Protein AF-A0A537Y214-F1 (afdb_monomer_lite)

Secondary structure (DSSP, 8-state):
---S-SS-SEE-S-TTSPPEETTEEE-SEE-SSS----HHHHHHHHH-GGGGGGB----SS--TTTT-S--B-TT--EE-TTT-PEEPHHHHHHHHHHHTT---EEESS---EEESSSEEE--GGGGGSPPPPPP---

Radius of gyration: 18.79 Å; chains: 1; bounding box: 51×35×53 Å

Sequence (138 aa):
VPAASLDYVLEIDDPDHVTVVRGFTRVRYAGTGFLMIRRHVLERMCAHPDYASLQFFREHSHDALAGSPNRFALFECMIDPKSGTYLSEDFAFCRRWTDIGGEIWADLESSLDHVGPSVFHGDVASQFAVAPAAADAA

pLDDT: mean 85.44, std 16.23, range [29.25, 98.38]

Foldseek 3Di:
DPPPQAAFAFAQPDLVDFDDDPQKTWTLFGDVPDDDDDPVLLVCLCPDPVQVVQFDQDDPDDDPRHRPRSGGLLQDWDQDPVPRDTGHSRNSNSNSSVVVVHIDMDGQPDWDWDDDPDIDTYHNVVVSDDDPDPDPPD

Structure (mmCIF, N/CA/C/O backbone):
data_AF-A0A537Y214-F1
#
_entry.id   AF-A0A537Y214-F1
#
loop_
_atom_site.group_PDB
_atom_site.id
_atom_site.type_symbol
_atom_site.label_atom_id
_atom_site.label_alt_id
_atom_site.label_comp_id
_atom_site.label_asym_id
_atom_site.label_entity_id
_atom_site.label_seq_id
_atom_site.pdbx_PDB_ins_code
_atom_site.Cartn_x
_atom_site.Cartn_y
_atom_site.Cartn_z
_atom_site.occupancy
_atom_site.B_iso_or_equiv
_atom_site.auth_seq_id
_atom_site.auth_comp_id
_atom_site.auth_asym_id
_atom_site.auth_atom_id
_atom_site.pdbx_PDB_model_num
ATOM 1 N N . VAL A 1 1 ? -5.260 18.820 24.621 1.00 34.72 1 VAL A N 1
ATOM 2 C CA . VAL A 1 1 ? -5.729 18.388 23.286 1.00 34.72 1 VAL A CA 1
ATOM 3 C C . VAL A 1 1 ? -5.489 16.895 23.237 1.00 34.72 1 VAL A C 1
ATOM 5 O O . VAL A 1 1 ? -4.350 16.527 23.512 1.00 34.72 1 VAL A O 1
ATOM 8 N N . PRO A 1 2 ? -6.507 16.043 23.046 1.00 29.25 2 PRO A N 1
ATOM 9 C CA . PRO A 1 2 ? -6.247 14.621 22.871 1.00 29.25 2 PRO A CA 1
ATOM 10 C C . PRO A 1 2 ? -5.321 14.501 21.662 1.00 29.25 2 PRO A C 1
ATOM 12 O O . PRO A 1 2 ? -5.598 15.093 20.618 1.00 29.25 2 PRO A O 1
ATOM 15 N N . ALA A 1 3 ? -4.162 13.874 21.839 1.00 31.38 3 ALA A N 1
ATOM 16 C CA . ALA A 1 3 ? -3.262 13.645 20.725 1.00 31.38 3 ALA A CA 1
ATOM 17 C C . ALA A 1 3 ? -4.006 12.763 19.716 1.00 31.38 3 ALA A C 1
ATOM 19 O O . ALA A 1 3 ? -4.554 11.731 20.097 1.00 31.38 3 ALA A O 1
ATOM 20 N N . ALA A 1 4 ? -4.034 13.174 18.449 1.00 39.19 4 ALA A N 1
ATOM 21 C CA . ALA A 1 4 ? -4.573 12.407 17.324 1.00 39.19 4 ALA A CA 1
ATOM 22 C C . ALA A 1 4 ? -3.707 11.164 17.004 1.00 39.19 4 ALA A C 1
ATOM 24 O O . ALA A 1 4 ? -3.434 10.866 15.850 1.00 39.19 4 ALA A O 1
ATOM 25 N N . SER A 1 5 ? -3.178 10.494 18.032 1.00 38.75 5 SER A N 1
ATOM 26 C CA . SER A 1 5 ? -2.103 9.504 17.949 1.00 38.75 5 SER A CA 1
ATOM 27 C C . SER A 1 5 ? -2.510 8.127 18.476 1.00 38.75 5 SER A C 1
ATOM 29 O O . SER A 1 5 ? -1.655 7.401 18.976 1.00 38.75 5 SER A O 1
ATOM 31 N N . LEU A 1 6 ? -3.797 7.781 18.425 1.00 51.09 6 LEU A N 1
ATOM 32 C CA . LEU A 1 6 ? -4.291 6.454 18.823 1.00 51.09 6 LEU A CA 1
ATOM 33 C C . LEU A 1 6 ? -5.137 5.769 17.743 1.00 51.09 6 LEU A C 1
ATOM 35 O O . LEU A 1 6 ? -5.509 4.611 17.915 1.00 51.09 6 LEU A O 1
ATOM 39 N N . ASP A 1 7 ? -5.382 6.436 16.616 1.00 61.69 7 ASP A N 1
ATOM 40 C CA . ASP A 1 7 ? -6.083 5.820 15.497 1.00 61.69 7 ASP A CA 1
ATOM 41 C C . ASP A 1 7 ? -5.060 5.074 14.640 1.00 61.69 7 ASP A C 1
ATOM 43 O O . ASP A 1 7 ? -4.104 5.660 14.120 1.00 61.69 7 ASP A O 1
ATOM 47 N N . TYR A 1 8 ? -5.234 3.760 14.505 1.00 70.06 8 TYR A N 1
ATOM 48 C CA . TYR A 1 8 ? -4.494 3.020 13.493 1.00 70.06 8 TYR A CA 1
ATOM 49 C C . TYR A 1 8 ? -4.894 3.576 12.134 1.00 70.06 8 TYR A C 1
ATOM 51 O O . TYR A 1 8 ? -6.064 3.843 11.873 1.00 70.06 8 TYR A O 1
ATOM 59 N N . VAL A 1 9 ? -3.915 3.715 11.246 1.00 84.25 9 VAL A N 1
ATOM 60 C CA . VAL A 1 9 ? -4.152 4.181 9.882 1.00 84.25 9 VAL A CA 1
ATOM 61 C C . VAL A 1 9 ? -4.836 3.054 9.107 1.00 84.25 9 VAL A C 1
ATOM 63 O O . VAL A 1 9 ? -4.176 2.245 8.462 1.00 84.25 9 VAL A O 1
ATOM 66 N N . LEU A 1 10 ? -6.156 2.959 9.223 1.00 87.12 10 LEU A N 1
ATOM 67 C CA . LEU A 1 10 ? -7.002 1.965 8.574 1.00 87.12 10 LEU A CA 1
ATOM 68 C C . LEU A 1 10 ? -8.221 2.668 7.983 1.00 87.12 10 LEU A C 1
ATOM 70 O O . LEU A 1 10 ? -8.771 3.586 8.584 1.00 87.12 10 LEU A O 1
ATOM 74 N N . GLU A 1 11 ? -8.671 2.211 6.822 1.00 88.75 11 GLU A N 1
ATOM 75 C CA . GLU A 1 11 ? -9.950 2.634 6.263 1.00 88.75 11 GLU A CA 1
ATOM 76 C C . GLU A 1 11 ? -10.797 1.410 5.932 1.00 88.75 11 GLU A C 1
ATOM 78 O O . GLU A 1 11 ? -10.398 0.565 5.130 1.00 88.75 11 GLU A O 1
ATOM 83 N N . ILE A 1 12 ? -11.965 1.316 6.564 1.00 87.12 12 ILE A N 1
ATOM 84 C CA . ILE A 1 12 ? -12.961 0.266 6.336 1.00 87.12 12 ILE A CA 1
ATOM 85 C C . ILE A 1 12 ? -14.011 0.802 5.361 1.00 87.12 12 ILE A C 1
ATOM 87 O O . ILE A 1 12 ? -14.395 1.964 5.453 1.00 87.12 12 ILE A O 1
ATOM 91 N N . ASP A 1 13 ? -14.468 -0.040 4.429 1.00 80.81 13 ASP A N 1
ATOM 92 C CA . ASP A 1 13 ? -15.447 0.361 3.408 1.00 80.81 13 ASP A CA 1
ATOM 93 C C . ASP A 1 13 ? -16.801 0.776 4.007 1.00 80.81 13 ASP A C 1
ATOM 95 O O . ASP A 1 13 ? -17.372 1.782 3.591 1.00 80.81 13 ASP A O 1
ATOM 99 N N . ASP A 1 14 ? -17.300 0.015 4.984 1.00 84.81 14 ASP A N 1
ATOM 100 C CA . ASP A 1 14 ? -18.528 0.309 5.727 1.00 84.81 14 ASP A CA 1
ATOM 101 C C . ASP A 1 14 ? -18.247 0.224 7.241 1.00 84.81 14 ASP A C 1
ATOM 103 O O . ASP A 1 14 ? -18.258 -0.873 7.814 1.00 84.81 14 ASP A O 1
ATOM 107 N N . PRO A 1 15 ? -17.924 1.354 7.898 1.00 80.12 15 PRO A N 1
ATOM 108 C CA . PRO A 1 15 ? -17.606 1.369 9.323 1.00 80.12 15 PRO A CA 1
ATOM 109 C C . PRO A 1 15 ? -18.814 1.041 10.213 1.00 80.12 15 PRO A C 1
ATOM 111 O O . PRO A 1 15 ? -18.617 0.600 11.343 1.00 80.12 15 PRO A O 1
ATOM 114 N N . ASP A 1 16 ? -20.046 1.189 9.713 1.00 81.19 16 ASP A N 1
ATOM 115 C CA . ASP A 1 16 ? -21.263 0.830 10.450 1.00 81.19 16 ASP A CA 1
ATOM 116 C C . ASP A 1 16 ? -21.550 -0.684 10.380 1.00 81.19 16 ASP A C 1
ATOM 118 O O . ASP A 1 16 ? -22.358 -1.211 11.153 1.00 81.19 16 ASP A O 1
ATOM 122 N N . HIS A 1 17 ? -20.874 -1.410 9.478 1.00 83.69 17 HIS A N 1
ATOM 123 C CA . HIS A 1 17 ? -21.078 -2.840 9.251 1.00 83.69 17 HIS A CA 1
ATOM 124 C C . HIS A 1 17 ? -19.770 -3.647 9.161 1.00 83.69 17 HIS A C 1
ATOM 126 O O . HIS A 1 17 ? -19.498 -4.366 8.194 1.00 83.69 17 HIS A O 1
ATOM 132 N N . VAL A 1 18 ? -18.955 -3.584 10.216 1.00 86.62 18 VAL A N 1
ATOM 133 C CA . VAL A 1 18 ? -17.687 -4.326 10.297 1.00 86.62 18 VAL A CA 1
ATOM 134 C C . VAL A 1 18 ? -17.929 -5.832 10.460 1.00 86.62 18 VAL A C 1
ATOM 136 O O . VAL A 1 18 ? -18.476 -6.293 11.462 1.00 86.62 18 VAL A O 1
ATOM 139 N N . THR A 1 19 ? -17.466 -6.629 9.492 1.00 90.31 19 THR A N 1
ATOM 140 C CA . THR A 1 19 ? -17.495 -8.100 9.571 1.00 90.31 19 THR A CA 1
ATOM 141 C C . THR A 1 19 ? -16.147 -8.644 10.030 1.00 90.31 19 THR A C 1
ATOM 143 O O . THR A 1 19 ? -15.145 -8.503 9.330 1.00 90.31 19 THR A O 1
ATOM 146 N N . VAL A 1 20 ? -16.136 -9.341 11.168 1.00 92.38 20 VAL A N 1
ATOM 147 C CA . VAL A 1 20 ? -14.925 -9.956 11.727 1.00 92.38 20 VAL A CA 1
ATOM 148 C C . VAL A 1 20 ? -14.879 -11.450 11.413 1.00 92.38 20 VAL A C 1
ATOM 150 O O . VAL A 1 20 ? -15.805 -12.203 11.718 1.00 92.38 20 VAL A O 1
ATOM 153 N N . VAL A 1 21 ? -13.766 -11.901 10.839 1.00 93.88 21 VAL A N 1
ATOM 154 C CA . VAL A 1 21 ? -13.483 -13.304 10.532 1.00 93.88 21 VAL A CA 1
ATOM 155 C C . VAL A 1 21 ? -12.182 -13.702 11.219 1.00 93.88 21 VAL A C 1
ATOM 157 O O . VAL A 1 21 ? -11.099 -13.338 10.774 1.00 93.88 21 VAL A O 1
ATOM 160 N N . ARG A 1 22 ? -12.288 -14.494 12.296 1.00 93.94 22 ARG A N 1
ATOM 161 C CA . ARG A 1 22 ? -11.137 -15.009 13.070 1.00 93.94 22 ARG A CA 1
ATOM 162 C C . ARG A 1 22 ? -10.171 -13.905 13.541 1.00 93.94 22 ARG A C 1
ATOM 164 O O . ARG A 1 22 ? -8.969 -14.053 13.366 1.00 93.94 22 ARG A O 1
ATOM 171 N N . GLY A 1 23 ? -10.711 -12.806 14.064 1.00 91.69 23 GLY A N 1
ATOM 172 C CA . GLY A 1 23 ? -9.920 -11.664 14.542 1.00 91.69 23 GLY A CA 1
ATOM 173 C C . GLY A 1 23 ? -9.535 -10.649 13.461 1.00 91.69 23 GLY A C 1
ATOM 174 O O . GLY A 1 23 ? -9.017 -9.591 13.788 1.00 91.69 23 GLY A O 1
ATOM 175 N N . PHE A 1 24 ? -9.836 -10.914 12.184 1.00 93.62 24 PHE A N 1
ATOM 176 C CA . PHE A 1 24 ? -9.507 -10.007 11.081 1.00 93.62 24 PHE A CA 1
ATOM 177 C C . PHE A 1 24 ? -10.742 -9.347 10.475 1.00 9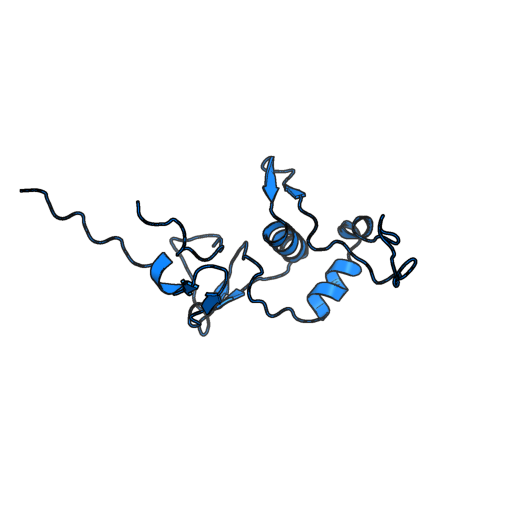3.62 24 PHE A C 1
ATOM 179 O O . PHE A 1 24 ? -11.803 -9.965 10.388 1.00 93.62 24 PHE A O 1
ATOM 186 N N . THR A 1 25 ? -10.580 -8.134 9.954 1.00 93.44 25 THR A N 1
ATOM 187 C CA . THR A 1 25 ? -11.581 -7.458 9.115 1.00 93.44 25 THR A CA 1
ATOM 188 C C . THR A 1 25 ? -10.984 -7.034 7.780 1.00 93.44 25 THR A C 1
ATOM 190 O O . THR A 1 25 ? -9.774 -6.827 7.672 1.00 93.44 25 THR A O 1
ATOM 193 N N . ARG A 1 26 ? -11.824 -6.905 6.750 1.00 94.31 26 ARG A N 1
ATOM 194 C CA . ARG A 1 26 ? -11.396 -6.370 5.452 1.00 94.31 26 ARG A CA 1
ATOM 195 C C . ARG A 1 26 ? -11.291 -4.858 5.533 1.00 94.31 26 ARG A C 1
ATOM 197 O O . ARG A 1 26 ? -12.162 -4.197 6.092 1.00 94.31 26 ARG A O 1
ATOM 204 N N . VAL A 1 27 ? -10.233 -4.330 4.937 1.00 93.88 27 VAL A N 1
ATOM 205 C CA . VAL A 1 27 ? -9.974 -2.893 4.874 1.00 93.88 27 VAL A CA 1
ATOM 206 C C . VAL A 1 27 ? -9.673 -2.488 3.441 1.00 93.88 27 VAL A C 1
ATOM 208 O O . VAL A 1 27 ? -9.108 -3.266 2.669 1.00 93.88 27 VAL A O 1
ATOM 211 N N . ARG A 1 28 ? -10.040 -1.258 3.095 1.00 92.62 28 ARG A N 1
ATOM 212 C CA . ARG A 1 28 ? -9.691 -0.641 1.819 1.00 92.62 28 ARG A CA 1
ATOM 213 C C . ARG A 1 28 ? -8.242 -0.192 1.824 1.00 92.62 28 ARG A C 1
ATOM 215 O O . ARG A 1 28 ? -7.502 -0.475 0.883 1.00 92.62 28 ARG A O 1
ATOM 222 N N . TYR A 1 29 ? -7.842 0.477 2.902 1.00 94.19 29 TYR A N 1
ATOM 223 C CA . TYR A 1 29 ? -6.490 0.978 3.093 1.00 94.19 29 TYR A CA 1
ATOM 224 C C . TYR A 1 29 ? -5.966 0.634 4.481 1.00 94.19 29 TYR A C 1
ATOM 226 O O . TYR A 1 29 ? -6.718 0.592 5.454 1.00 94.19 29 TYR A O 1
ATOM 234 N N . ALA A 1 30 ? -4.660 0.398 4.555 1.00 93.50 30 ALA A N 1
ATOM 235 C CA . ALA A 1 30 ? -3.936 0.202 5.796 1.00 93.50 30 ALA A CA 1
ATOM 236 C C . ALA A 1 30 ? -2.559 0.862 5.705 1.00 93.50 30 ALA A C 1
ATOM 238 O O . ALA A 1 30 ? -1.909 0.806 4.661 1.00 93.50 30 ALA A O 1
ATOM 239 N N . GLY A 1 31 ? -2.120 1.471 6.803 1.00 91.00 31 GLY A N 1
ATOM 240 C CA . GLY A 1 31 ? -0.741 1.902 6.984 1.00 91.00 31 GLY A CA 1
ATOM 241 C C . GLY A 1 31 ? 0.201 0.702 7.037 1.00 91.00 31 GLY A C 1
ATOM 242 O O . GLY A 1 31 ? -0.190 -0.392 7.452 1.00 91.00 31 GLY A O 1
ATOM 243 N N . THR A 1 32 ? 1.453 0.895 6.623 1.00 85.12 32 THR A N 1
ATOM 244 C CA . THR A 1 32 ? 2.375 -0.224 6.369 1.00 85.12 32 THR A CA 1
ATOM 245 C C . THR A 1 32 ? 3.460 -0.424 7.428 1.00 85.12 32 THR A C 1
ATOM 247 O O . THR A 1 32 ? 4.441 -1.132 7.212 1.00 85.12 32 THR A O 1
ATOM 250 N N . GLY A 1 33 ? 3.257 0.126 8.629 1.00 85.12 33 GLY A N 1
ATOM 251 C CA . GLY A 1 33 ? 4.212 0.009 9.738 1.00 85.12 33 GLY A CA 1
ATOM 252 C C . GLY A 1 33 ? 4.440 -1.424 10.244 1.00 85.12 33 GLY A C 1
ATOM 253 O O . GLY A 1 33 ? 5.554 -1.761 10.642 1.00 85.12 33 GLY A O 1
ATOM 254 N N . PHE A 1 34 ? 3.417 -2.284 10.206 1.00 88.00 34 PHE A N 1
ATOM 255 C CA . PHE A 1 34 ? 3.530 -3.710 10.527 1.00 88.00 34 PHE A CA 1
ATOM 256 C C . PHE A 1 34 ? 2.667 -4.525 9.562 1.00 88.00 34 PHE A C 1
ATOM 258 O O . PHE A 1 34 ? 1.448 -4.380 9.524 1.00 88.00 34 PHE A O 1
ATOM 265 N N . LEU A 1 35 ? 3.313 -5.367 8.754 1.00 91.50 35 LEU A N 1
ATOM 266 C CA . LEU A 1 35 ? 2.704 -6.018 7.598 1.00 91.50 35 LEU A CA 1
ATOM 267 C C . LEU A 1 35 ? 3.072 -7.492 7.519 1.00 91.50 35 LEU A C 1
ATOM 269 O O . LEU A 1 35 ? 4.211 -7.879 7.781 1.00 91.50 35 LEU A O 1
ATOM 273 N N . MET A 1 36 ? 2.165 -8.281 6.950 1.00 95.00 36 MET A N 1
ATOM 274 C CA . MET A 1 36 ? 2.511 -9.561 6.344 1.00 95.00 36 MET A CA 1
ATOM 275 C C . MET A 1 36 ? 2.042 -9.589 4.890 1.00 95.00 36 MET A C 1
ATOM 277 O O . MET A 1 36 ? 0.846 -9.602 4.607 1.00 95.00 36 MET A O 1
ATOM 281 N N . ILE A 1 37 ? 2.994 -9.652 3.956 1.00 96.44 37 ILE A N 1
ATOM 282 C CA . ILE A 1 37 ? 2.718 -9.703 2.516 1.00 96.44 37 ILE A CA 1
ATOM 283 C C . ILE A 1 37 ? 3.091 -11.087 1.989 1.00 96.44 37 ILE A C 1
ATOM 285 O O . ILE A 1 37 ? 4.230 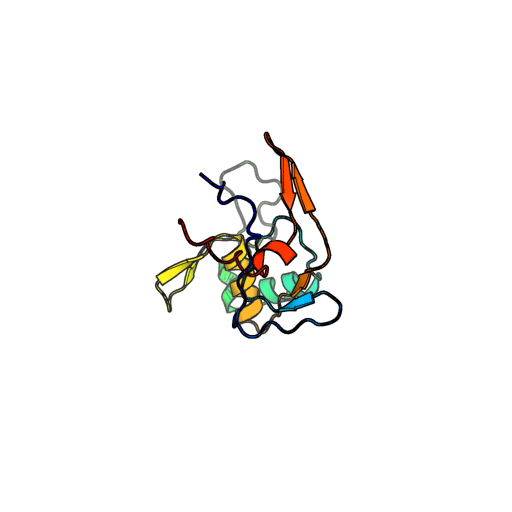-11.542 2.113 1.00 96.44 37 ILE A O 1
ATOM 289 N N . ARG A 1 38 ? 2.135 -11.777 1.360 1.00 97.44 38 ARG A N 1
ATOM 290 C CA . ARG A 1 38 ? 2.430 -13.031 0.654 1.00 97.44 38 ARG A CA 1
ATOM 291 C C . ARG A 1 38 ? 3.241 -12.715 -0.601 1.00 97.44 38 ARG A C 1
ATOM 293 O O . ARG A 1 38 ? 2.845 -11.844 -1.363 1.00 97.44 38 ARG A O 1
ATOM 300 N N . ARG A 1 39 ? 4.306 -13.475 -0.881 1.00 97.75 39 ARG A N 1
ATOM 301 C CA . ARG A 1 39 ? 5.188 -13.261 -2.052 1.00 97.75 39 ARG A CA 1
ATOM 302 C C . ARG A 1 39 ? 4.434 -13.016 -3.368 1.00 97.75 39 ARG A C 1
ATOM 304 O O . ARG A 1 39 ? 4.780 -12.094 -4.098 1.00 97.75 39 ARG A O 1
ATOM 311 N N . HIS A 1 40 ? 3.382 -13.797 -3.625 1.00 98.06 40 HIS A N 1
ATOM 312 C CA . HIS A 1 40 ? 2.598 -13.703 -4.860 1.00 98.06 40 HIS A CA 1
ATOM 313 C C . HIS A 1 40 ? 1.955 -12.323 -5.083 1.00 98.06 40 HIS A C 1
ATOM 315 O O . HIS A 1 40 ? 1.642 -11.984 -6.219 1.00 98.06 40 HIS A O 1
ATOM 321 N N . VAL A 1 41 ? 1.739 -11.536 -4.023 1.00 98.25 41 VAL A N 1
ATOM 322 C CA . VAL A 1 41 ? 1.219 -10.165 -4.119 1.00 98.25 41 VAL A CA 1
ATOM 323 C C . VAL A 1 41 ? 2.183 -9.320 -4.946 1.00 98.25 41 VAL A C 1
ATOM 325 O O . VAL A 1 41 ? 1.788 -8.748 -5.958 1.00 98.25 41 VAL A O 1
ATOM 328 N N . LEU A 1 42 ? 3.465 -9.330 -4.569 1.00 98.06 42 LEU A N 1
ATOM 329 C CA . LEU A 1 42 ? 4.513 -8.572 -5.250 1.00 98.06 42 LEU A CA 1
ATOM 330 C C . LEU A 1 42 ? 4.734 -9.093 -6.671 1.00 98.06 42 LEU A C 1
ATOM 332 O O . LEU A 1 42 ? 4.769 -8.310 -7.610 1.00 98.06 42 LEU A O 1
ATOM 336 N N . GLU A 1 43 ? 4.816 -10.415 -6.846 1.00 98.00 43 GLU A N 1
ATOM 337 C CA . GLU A 1 43 ? 5.007 -11.030 -8.168 1.00 98.00 43 GLU A CA 1
ATOM 338 C C . GLU A 1 43 ? 3.879 -10.6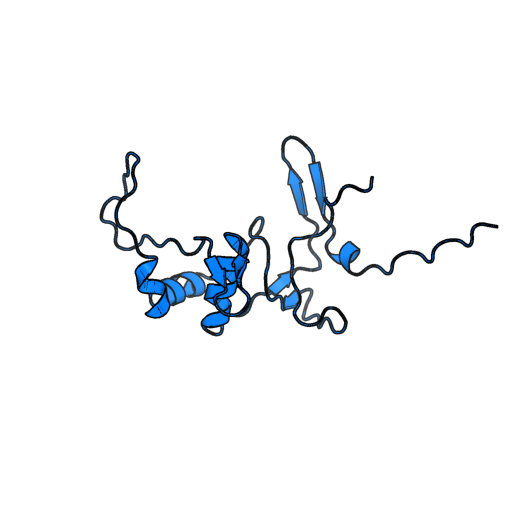59 -9.138 1.00 98.00 43 GLU A C 1
ATOM 340 O O . GLU A 1 43 ? 4.147 -10.280 -10.277 1.00 98.00 43 GLU A O 1
ATOM 345 N N . ARG A 1 44 ? 2.618 -10.710 -8.683 1.00 98.38 44 ARG A N 1
ATOM 346 C CA . ARG A 1 44 ? 1.470 -10.307 -9.504 1.00 98.38 44 ARG A CA 1
ATOM 347 C C . ARG A 1 44 ? 1.499 -8.825 -9.842 1.00 98.38 44 ARG A C 1
ATOM 349 O O . ARG A 1 44 ? 1.229 -8.486 -10.986 1.00 98.38 44 ARG A O 1
ATOM 356 N N . MET A 1 45 ? 1.808 -7.957 -8.878 1.00 98.38 45 MET A N 1
ATOM 357 C CA . MET A 1 45 ? 1.870 -6.515 -9.131 1.00 98.38 45 MET A CA 1
ATOM 358 C C . MET A 1 45 ? 2.988 -6.169 -10.119 1.00 98.38 45 MET A C 1
ATOM 360 O O . MET A 1 45 ? 2.743 -5.416 -11.054 1.00 98.38 45 MET A O 1
ATOM 364 N N . CYS A 1 46 ? 4.175 -6.767 -9.983 1.00 98.25 46 CYS A N 1
ATOM 365 C CA . CYS A 1 46 ? 5.285 -6.562 -10.919 1.00 98.25 46 CYS A CA 1
ATOM 366 C C . CYS A 1 46 ? 4.987 -7.095 -12.332 1.00 98.25 46 CYS A C 1
ATOM 368 O O . CYS A 1 46 ? 5.501 -6.558 -13.309 1.00 98.25 46 CYS A O 1
ATOM 370 N N . ALA A 1 47 ? 4.177 -8.151 -12.452 1.00 97.81 47 ALA A N 1
ATOM 371 C CA . ALA A 1 47 ? 3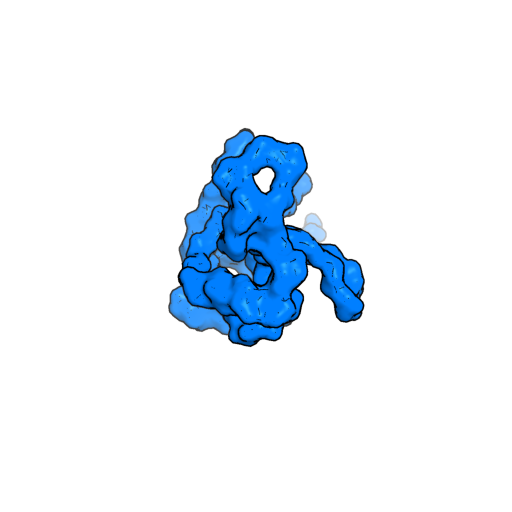.781 -8.726 -13.737 1.00 97.81 47 ALA A CA 1
ATOM 372 C C . ALA A 1 47 ? 2.558 -8.038 -14.377 1.00 97.81 47 ALA A C 1
ATOM 374 O O . ALA A 1 47 ? 2.227 -8.342 -15.525 1.00 97.81 47 ALA A O 1
ATOM 375 N N . HIS A 1 48 ? 1.861 -7.152 -13.656 1.00 98.19 48 HIS A N 1
ATOM 376 C CA . HIS A 1 48 ? 0.631 -6.538 -14.146 1.00 98.19 48 HIS A CA 1
ATOM 377 C C . HIS A 1 48 ? 0.933 -5.414 -15.157 1.00 98.19 48 HIS A C 1
ATOM 379 O O . HIS A 1 48 ? 1.692 -4.501 -14.824 1.00 98.19 48 HIS A O 1
ATOM 385 N N . PRO A 1 49 ? 0.327 -5.415 -16.363 1.00 97.44 49 PRO A N 1
ATOM 386 C CA . PRO A 1 49 ? 0.627 -4.427 -17.405 1.00 97.44 49 PRO A CA 1
ATOM 387 C C . PRO A 1 49 ? 0.443 -2.971 -16.964 1.00 97.44 49 PRO A C 1
ATOM 389 O O . PRO A 1 49 ? 1.293 -2.133 -17.259 1.00 97.44 49 PRO A O 1
ATOM 392 N N . ASP A 1 50 ? -0.611 -2.683 -16.198 1.00 97.06 50 ASP A N 1
ATOM 393 C CA . ASP A 1 50 ? -0.911 -1.322 -15.724 1.00 97.06 50 ASP A CA 1
ATOM 394 C C . ASP A 1 50 ? 0.146 -0.768 -14.754 1.00 97.06 50 ASP A C 1
ATOM 396 O O . ASP A 1 50 ? 0.203 0.436 -14.518 1.00 97.06 50 ASP A O 1
ATOM 400 N N . TYR A 1 51 ? 1.002 -1.633 -14.200 1.00 97.44 51 TYR A N 1
ATOM 401 C 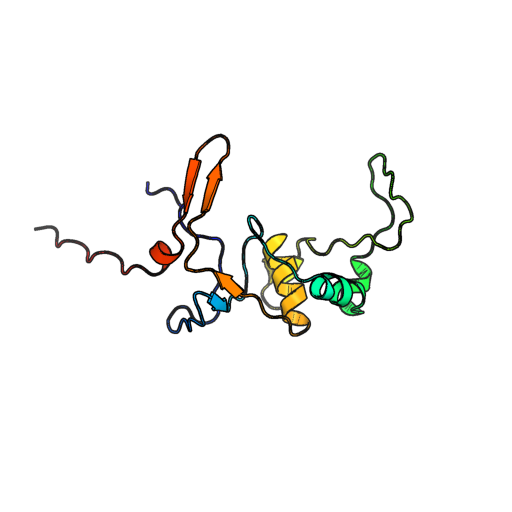CA . TYR A 1 51 ? 2.062 -1.268 -13.257 1.00 97.44 51 TYR A CA 1
ATOM 402 C C . TYR A 1 51 ? 3.463 -1.362 -13.862 1.00 97.44 51 TYR A C 1
ATOM 404 O O . TYR A 1 51 ? 4.449 -1.135 -13.160 1.00 97.44 51 TYR A O 1
ATOM 412 N N . ALA A 1 52 ? 3.577 -1.618 -15.169 1.00 96.56 52 ALA A N 1
ATOM 413 C CA . ALA A 1 52 ? 4.863 -1.690 -15.858 1.00 96.56 52 ALA A CA 1
ATOM 414 C C . ALA A 1 52 ? 5.678 -0.387 -15.736 1.00 96.56 52 ALA A C 1
ATOM 416 O O . ALA A 1 52 ? 6.902 -0.434 -15.638 1.00 96.56 52 ALA A O 1
ATOM 417 N N . SER A 1 53 ? 5.014 0.774 -15.679 1.00 96.50 53 SER A N 1
ATOM 418 C CA . SER A 1 53 ? 5.670 2.081 -15.516 1.00 96.50 53 SER A CA 1
ATOM 419 C C . SER A 1 53 ? 6.335 2.282 -14.153 1.00 96.50 53 SER A C 1
ATOM 421 O O . SER A 1 53 ? 7.129 3.205 -14.006 1.00 96.50 53 SER A O 1
ATOM 423 N N . LEU A 1 54 ? 6.034 1.435 -13.164 1.00 97.38 54 LEU A N 1
ATOM 424 C CA . LEU A 1 54 ? 6.667 1.484 -11.845 1.00 97.38 54 LEU A CA 1
ATOM 425 C C . LEU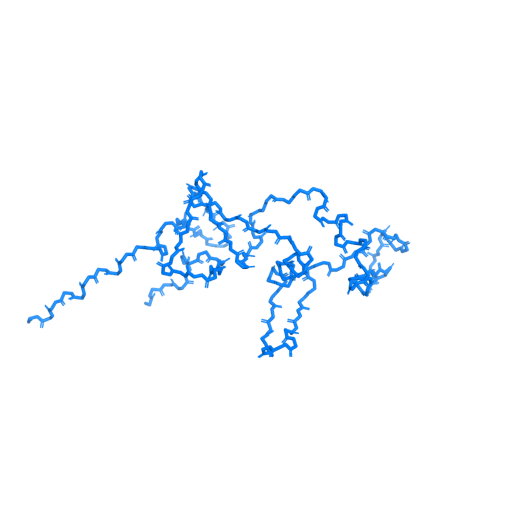 A 1 54 ? 8.046 0.819 -11.842 1.00 97.38 54 LEU A C 1
ATOM 427 O O . LEU A 1 54 ? 8.766 0.929 -10.849 1.00 97.38 54 LEU A O 1
ATOM 431 N N . GLN A 1 55 ? 8.415 0.102 -12.907 1.00 97.38 55 GLN A N 1
ATOM 432 C CA . GLN A 1 55 ? 9.741 -0.483 -13.031 1.00 97.38 55 GLN A CA 1
ATOM 433 C C . GLN A 1 55 ? 10.779 0.609 -13.295 1.00 97.38 55 GLN A C 1
ATOM 435 O O . GLN A 1 55 ? 10.621 1.438 -14.191 1.00 97.38 55 GLN A O 1
ATOM 440 N N . PHE A 1 56 ? 11.880 0.584 -12.551 1.00 95.06 56 PHE A N 1
ATOM 441 C CA . PHE A 1 56 ? 12.961 1.553 -12.707 1.00 95.06 56 PHE A CA 1
ATOM 442 C C . PHE A 1 56 ? 14.322 0.865 -12.664 1.00 95.06 56 PHE A C 1
ATOM 444 O O . PHE A 1 56 ? 14.489 -0.182 -12.050 1.00 95.06 56 PHE A O 1
ATOM 451 N N . PHE A 1 57 ? 15.317 1.458 -13.324 1.00 94.75 57 PHE A N 1
ATOM 452 C CA . PHE A 1 57 ? 16.619 0.807 -13.515 1.00 94.75 57 PHE A CA 1
ATOM 453 C C . PHE A 1 57 ? 17.787 1.564 -12.899 1.00 94.75 57 PHE A C 1
ATOM 455 O O . PHE A 1 57 ? 18.881 1.001 -12.822 1.00 94.75 57 PHE A O 1
ATOM 462 N N . ARG A 1 58 ? 17.585 2.827 -12.506 1.00 91.25 58 ARG A N 1
ATOM 463 C CA . ARG A 1 58 ? 18.622 3.694 -11.940 1.00 91.25 58 ARG A CA 1
ATOM 464 C C . ARG A 1 58 ? 18.045 4.633 -10.892 1.00 91.25 58 ARG A C 1
ATOM 466 O O . ARG A 1 58 ? 16.913 5.084 -11.025 1.00 91.25 58 ARG A O 1
ATOM 473 N N . GLU A 1 59 ? 18.885 4.974 -9.927 1.00 88.56 59 GLU A N 1
ATOM 474 C CA . GLU A 1 59 ? 18.675 6.052 -8.964 1.00 88.56 59 GLU A CA 1
ATOM 475 C C . GLU A 1 59 ? 19.719 7.161 -9.157 1.00 88.56 59 GLU A C 1
ATOM 477 O O . GLU A 1 59 ? 20.706 6.997 -9.878 1.00 88.56 59 GLU A O 1
ATOM 482 N N . HIS A 1 60 ? 19.492 8.315 -8.527 1.00 87.50 60 HIS A N 1
ATOM 483 C CA . HIS A 1 60 ? 20.438 9.436 -8.558 1.00 87.50 60 HIS A CA 1
ATOM 484 C C . HIS A 1 60 ? 21.652 9.232 -7.638 1.00 87.50 60 HIS A C 1
ATOM 486 O O . HIS A 1 60 ? 22.679 9.886 -7.820 1.00 87.50 60 HIS A O 1
ATOM 492 N N . SER A 1 61 ? 21.542 8.337 -6.657 1.00 89.38 61 SER A N 1
ATOM 493 C CA . SER A 1 61 ? 22.607 7.984 -5.717 1.00 89.38 61 SER A CA 1
ATOM 494 C C . SER A 1 61 ? 23.438 6.801 -6.225 1.00 89.38 61 SER A C 1
ATOM 496 O O . SER A 1 61 ? 23.101 6.167 -7.222 1.00 89.38 61 SER A O 1
ATOM 498 N N . HIS A 1 62 ? 24.548 6.497 -5.544 1.00 87.62 62 HIS A N 1
ATOM 499 C CA . HIS A 1 62 ? 25.332 5.302 -5.855 1.00 87.62 62 HIS A CA 1
ATOM 500 C C . HIS A 1 62 ? 24.475 4.041 -5.667 1.00 87.62 62 HIS A C 1
ATOM 502 O O . HIS A 1 62 ? 23.993 3.772 -4.569 1.00 87.62 62 HIS A O 1
ATOM 508 N N . ASP A 1 63 ? 24.323 3.268 -6.739 1.00 86.88 63 ASP A N 1
ATOM 509 C CA . ASP A 1 63 ? 23.300 2.235 -6.856 1.00 86.88 63 ASP A CA 1
ATOM 510 C C . ASP A 1 63 ? 23.925 0.888 -7.239 1.00 86.88 63 ASP A C 1
ATOM 512 O O . ASP A 1 63 ? 24.277 0.641 -8.394 1.00 86.88 63 ASP A O 1
ATOM 516 N N . ALA A 1 64 ? 24.055 -0.000 -6.252 1.00 88.38 64 ALA A N 1
ATOM 517 C CA . ALA A 1 64 ? 24.600 -1.345 -6.441 1.00 88.38 64 ALA A CA 1
ATOM 518 C C . ALA A 1 64 ? 23.677 -2.272 -7.257 1.00 88.38 64 ALA A C 1
ATOM 520 O O . ALA A 1 64 ? 24.105 -3.343 -7.681 1.00 88.38 64 ALA A O 1
ATOM 521 N N . LEU A 1 65 ? 22.419 -1.876 -7.470 1.00 89.56 65 LEU A N 1
ATOM 522 C CA . LEU A 1 65 ? 21.399 -2.638 -8.188 1.00 89.56 65 LEU A CA 1
ATOM 523 C C . LEU A 1 65 ? 21.048 -1.992 -9.538 1.00 89.56 65 LEU A C 1
ATOM 525 O O . LEU A 1 65 ? 20.015 -2.318 -10.136 1.00 89.56 65 LEU A O 1
ATOM 529 N N . ALA A 1 66 ? 21.888 -1.076 -10.030 1.00 89.94 66 ALA A N 1
ATOM 530 C CA . ALA A 1 66 ? 21.708 -0.435 -11.326 1.00 89.94 66 ALA A CA 1
ATOM 531 C C . ALA A 1 66 ? 21.551 -1.486 -12.441 1.00 89.94 66 ALA A C 1
ATOM 533 O O . ALA A 1 66 ? 22.355 -2.408 -12.573 1.00 89.94 66 ALA A O 1
ATOM 534 N N . GLY A 1 67 ? 20.493 -1.353 -13.243 1.00 89.62 67 GLY A N 1
ATOM 535 C CA . GLY A 1 67 ? 20.163 -2.281 -14.329 1.00 89.62 67 GLY A CA 1
ATOM 536 C C . GLY A 1 67 ? 19.447 -3.572 -13.910 1.00 89.62 67 GLY A C 1
ATOM 537 O O . GLY A 1 67 ? 19.087 -4.358 -14.783 1.00 89.62 67 GLY A O 1
ATOM 538 N N . SER A 1 68 ? 19.197 -3.802 -12.615 1.00 94.12 68 SER A N 1
ATOM 539 C CA . SER A 1 68 ? 18.393 -4.947 -12.165 1.00 94.12 68 SER A CA 1
ATOM 540 C C . SER A 1 68 ? 16.945 -4.839 -12.668 1.00 94.12 68 SER A C 1
ATOM 542 O O . SER A 1 68 ? 16.318 -3.799 -12.460 1.00 94.12 68 SER A O 1
ATOM 544 N N . PRO A 1 69 ? 16.368 -5.905 -13.259 1.00 93.31 69 PRO A N 1
ATOM 545 C CA . PRO A 1 69 ? 14.974 -5.909 -13.699 1.00 93.31 69 PRO A CA 1
ATOM 546 C C . PRO A 1 69 ? 13.974 -6.081 -12.546 1.00 93.31 69 PRO A C 1
ATOM 548 O O . PRO A 1 69 ? 12.775 -5.941 -12.753 1.00 93.31 69 PRO A O 1
ATOM 551 N N . ASN A 1 70 ? 14.427 -6.372 -11.325 1.00 93.62 70 ASN A N 1
ATOM 552 C CA . ASN A 1 70 ? 13.551 -6.669 -10.185 1.00 93.62 70 ASN A CA 1
ATOM 553 C C . ASN A 1 70 ? 13.261 -5.438 -9.312 1.00 93.62 70 ASN A C 1
ATOM 555 O O . ASN A 1 70 ? 13.087 -5.561 -8.101 1.00 93.62 70 ASN A O 1
ATOM 559 N N . ARG A 1 71 ? 13.260 -4.242 -9.903 1.00 95.00 71 ARG A N 1
ATOM 560 C CA . ARG A 1 71 ? 13.116 -2.968 -9.189 1.00 95.00 71 ARG A CA 1
ATOM 561 C C . ARG A 1 71 ? 11.827 -2.280 -9.593 1.00 95.00 71 ARG A C 1
ATOM 563 O O . ARG A 1 71 ? 11.667 -1.906 -10.750 1.00 95.00 71 ARG A O 1
ATOM 570 N N . PHE A 1 72 ? 10.928 -2.129 -8.626 1.00 97.50 72 PHE A N 1
ATOM 571 C CA . PHE A 1 72 ? 9.589 -1.591 -8.832 1.00 97.50 72 PHE A CA 1
ATOM 572 C C . PHE A 1 72 ? 9.208 -0.648 -7.695 1.00 97.50 72 PHE A C 1
ATOM 574 O O . PHE A 1 72 ? 9.353 -0.991 -6.521 1.00 97.50 72 PHE A O 1
ATOM 581 N N . ALA A 1 73 ? 8.680 0.521 -8.038 1.00 97.31 73 ALA A N 1
ATOM 582 C CA . ALA A 1 73 ? 8.204 1.524 -7.095 1.00 97.31 73 ALA A CA 1
ATOM 583 C C . ALA A 1 73 ? 6.744 1.248 -6.676 1.00 97.31 73 ALA A C 1
ATOM 585 O O . ALA A 1 73 ? 5.858 2.079 -6.846 1.00 97.31 73 ALA A O 1
ATOM 586 N N . LEU A 1 74 ? 6.466 0.056 -6.132 1.00 97.75 74 LEU A N 1
ATOM 587 C CA . LEU A 1 74 ? 5.095 -0.365 -5.779 1.00 97.75 74 LEU A CA 1
ATOM 588 C C . LEU A 1 74 ? 4.438 0.491 -4.678 1.00 97.75 74 LEU A C 1
ATOM 590 O O . LEU A 1 74 ? 3.215 0.475 -4.547 1.00 97.75 74 LEU A O 1
ATOM 594 N N . PHE A 1 75 ? 5.245 1.243 -3.927 1.00 97.25 75 PHE A N 1
ATOM 595 C CA . PHE A 1 75 ? 4.839 2.190 -2.884 1.00 97.25 75 PHE A CA 1
ATOM 596 C C . PHE A 1 75 ? 4.927 3.657 -3.341 1.00 97.25 75 PHE A C 1
ATOM 598 O O . PHE A 1 75 ? 4.797 4.561 -2.531 1.00 97.25 75 PHE A O 1
ATOM 605 N N . GLU A 1 76 ? 5.153 3.938 -4.628 1.00 97.25 76 GLU A N 1
ATOM 606 C CA . GLU A 1 76 ? 5.100 5.318 -5.127 1.00 97.25 76 GLU A CA 1
ATOM 607 C C . GLU A 1 76 ? 3.714 5.921 -4.833 1.00 97.25 76 GLU A C 1
ATOM 609 O O . GLU A 1 76 ? 2.698 5.291 -5.138 1.00 97.25 76 GLU A O 1
ATOM 614 N N . CYS A 1 77 ? 3.653 7.120 -4.252 1.00 97.88 77 CYS A N 1
ATOM 615 C CA . CYS A 1 77 ? 2.396 7.839 -4.034 1.00 97.88 77 CYS A CA 1
ATOM 616 C C . CYS A 1 77 ? 1.640 8.062 -5.353 1.00 97.88 77 CYS A C 1
ATOM 618 O O . CYS A 1 77 ? 2.228 8.079 -6.433 1.00 97.88 77 CYS A O 1
ATOM 620 N N . MET A 1 78 ? 0.331 8.286 -5.278 1.00 97.00 78 MET A N 1
ATOM 621 C CA . MET A 1 78 ? -0.468 8.601 -6.464 1.00 97.00 78 MET A CA 1
ATOM 622 C C . MET A 1 78 ? -1.596 9.568 -6.134 1.00 97.00 78 MET A C 1
ATOM 624 O O . MET A 1 78 ? -1.995 9.702 -4.984 1.00 97.00 78 MET A O 1
ATOM 628 N N . ILE A 1 79 ? -2.142 10.223 -7.152 1.00 97.50 79 ILE A N 1
ATOM 629 C CA . ILE A 1 79 ? -3.414 10.938 -7.040 1.00 97.50 79 ILE A CA 1
ATOM 630 C C . ILE A 1 79 ? -4.466 10.040 -7.685 1.00 97.50 79 ILE A C 1
ATOM 632 O O . ILE A 1 79 ? -4.325 9.709 -8.862 1.00 97.50 79 ILE A O 1
ATOM 636 N N . ASP A 1 80 ? -5.495 9.628 -6.938 1.00 93.62 80 ASP A N 1
ATOM 637 C CA . ASP A 1 80 ? -6.606 8.856 -7.501 1.00 93.62 80 ASP A CA 1
ATOM 638 C C . ASP A 1 80 ? -7.299 9.718 -8.570 1.00 93.62 80 ASP A C 1
ATOM 640 O O . ASP A 1 80 ? -7.883 10.754 -8.235 1.00 93.62 80 ASP A O 1
ATOM 644 N N . PRO A 1 81 ? -7.265 9.328 -9.857 1.00 91.81 81 PRO A N 1
ATOM 645 C CA . PRO A 1 81 ? -7.814 10.147 -10.931 1.00 91.81 81 PRO A CA 1
ATOM 646 C C . PRO A 1 81 ? -9.340 10.285 -10.856 1.00 91.81 81 PRO A C 1
ATOM 648 O O . PRO A 1 81 ? -9.895 11.178 -11.493 1.00 91.81 81 PRO A O 1
ATOM 651 N N . LYS A 1 82 ? -10.031 9.413 -10.106 1.00 92.25 82 LYS A N 1
ATOM 652 C CA . LYS A 1 82 ? -11.491 9.467 -9.956 1.00 92.25 82 LYS A CA 1
ATOM 653 C C . LYS A 1 82 ? -11.922 10.512 -8.932 1.00 92.25 82 LYS A C 1
ATOM 655 O O . LYS A 1 82 ? -12.891 11.223 -9.174 1.00 92.25 82 LYS A O 1
ATOM 660 N N . SER A 1 83 ? -11.230 10.591 -7.797 1.00 93.75 83 SER A N 1
ATOM 661 C CA . SER A 1 83 ? -11.601 11.480 -6.687 1.00 93.75 83 SER A CA 1
ATOM 662 C C . SER A 1 83 ? -10.723 12.727 -6.570 1.00 93.75 83 SER A C 1
ATOM 664 O O . SER A 1 83 ? -11.107 13.676 -5.892 1.00 93.75 83 SER A O 1
ATOM 666 N N . GLY A 1 84 ? -9.540 12.734 -7.189 1.00 96.12 84 GLY A N 1
ATOM 667 C CA . GLY A 1 84 ? -8.509 13.750 -6.969 1.00 96.12 84 GLY A CA 1
ATOM 668 C C . GLY A 1 84 ? -7.786 13.615 -5.623 1.00 96.12 84 GLY A C 1
ATOM 669 O O . GLY A 1 84 ? -7.030 14.506 -5.243 1.00 96.12 84 GLY A O 1
ATOM 670 N N . THR A 1 85 ? -8.010 12.525 -4.882 1.00 95.25 85 THR A N 1
ATOM 671 C CA . THR A 1 85 ? -7.389 12.296 -3.571 1.00 95.25 85 THR A CA 1
ATOM 672 C C . THR A 1 85 ? -5.920 11.923 -3.729 1.00 95.25 85 THR A C 1
ATOM 674 O O . THR A 1 85 ? -5.593 10.989 -4.457 1.00 95.25 85 THR A O 1
ATOM 677 N N . TYR A 1 86 ? -5.033 12.604 -3.005 1.00 96.88 86 TYR A N 1
ATOM 678 C CA . TYR A 1 86 ? -3.647 12.165 -2.856 1.00 96.88 86 TYR A CA 1
ATOM 679 C C . TYR A 1 86 ? -3.577 10.950 -1.923 1.00 96.88 86 TYR A C 1
ATOM 681 O O . TYR A 1 86 ? -3.988 11.027 -0.766 1.00 96.88 86 TYR A O 1
ATOM 689 N N . LEU A 1 87 ? -3.050 9.840 -2.428 1.00 96.44 87 LEU A N 1
ATOM 690 C CA . LEU A 1 87 ? -2.774 8.624 -1.676 1.00 96.44 87 LEU A CA 1
ATOM 691 C C . LEU A 1 87 ? -1.297 8.613 -1.273 1.00 96.44 87 LEU A C 1
ATOM 693 O O . LEU A 1 87 ? -0.414 8.733 -2.127 1.00 96.44 87 LEU A O 1
ATOM 697 N N . SER A 1 88 ? -1.047 8.448 0.028 1.00 96.31 88 SER A N 1
ATOM 698 C CA . SER A 1 88 ? 0.289 8.192 0.577 1.00 96.31 88 SER A CA 1
ATOM 699 C C . SER A 1 88 ? 0.876 6.884 0.034 1.00 96.31 88 SER A C 1
ATOM 701 O O . SER A 1 88 ? 0.172 6.094 -0.594 1.00 96.31 88 SER A O 1
ATOM 703 N N . GLU A 1 89 ? 2.158 6.634 0.299 1.00 97.38 89 GLU A N 1
ATOM 704 C CA . GLU A 1 89 ? 2.874 5.427 -0.140 1.00 97.38 89 GLU A CA 1
ATOM 705 C C . GLU A 1 89 ? 2.139 4.123 0.217 1.00 97.38 89 GLU A C 1
ATOM 707 O O . GLU A 1 89 ? 1.936 3.250 -0.633 1.00 97.38 89 GLU A O 1
ATOM 712 N N . ASP A 1 90 ? 1.635 4.051 1.448 1.00 96.38 90 ASP A N 1
ATOM 713 C CA . ASP A 1 90 ? 0.882 2.919 1.979 1.00 96.38 90 ASP A CA 1
ATOM 714 C C . ASP A 1 90 ? -0.437 2.708 1.238 1.00 96.38 90 ASP A C 1
ATOM 716 O O . ASP A 1 90 ? -0.776 1.602 0.806 1.00 96.38 90 ASP A O 1
ATOM 720 N N . PHE A 1 91 ? -1.188 3.793 1.058 1.00 96.25 91 PHE A N 1
ATOM 721 C CA . PHE A 1 91 ? -2.513 3.750 0.451 1.00 96.25 91 PHE A CA 1
ATOM 722 C C . PHE A 1 91 ? -2.412 3.507 -1.050 1.00 96.25 91 PHE A C 1
ATOM 724 O O . PHE A 1 91 ? -3.240 2.796 -1.613 1.00 96.25 91 PHE A O 1
ATOM 731 N N . ALA A 1 92 ? -1.371 4.028 -1.695 1.00 97.62 92 ALA A N 1
ATOM 732 C CA . ALA A 1 92 ? -1.075 3.766 -3.091 1.00 97.62 92 ALA A CA 1
ATOM 733 C C . ALA A 1 92 ? -0.743 2.281 -3.314 1.00 97.62 92 ALA A C 1
ATOM 735 O O . ALA A 1 92 ? -1.261 1.678 -4.254 1.00 97.62 92 ALA A O 1
ATOM 736 N N . PHE A 1 93 ? 0.042 1.653 -2.430 1.00 97.69 93 PHE A N 1
ATOM 737 C CA . PHE A 1 93 ? 0.270 0.204 -2.470 1.00 97.69 93 PHE A CA 1
ATOM 738 C C . PHE A 1 93 ? -1.037 -0.584 -2.287 1.00 97.69 93 PHE A C 1
ATOM 740 O O . PHE A 1 93 ? -1.350 -1.463 -3.095 1.00 97.69 93 PHE A O 1
ATOM 747 N N . CYS A 1 94 ? -1.832 -0.233 -1.268 1.00 97.44 94 CYS A N 1
ATOM 748 C CA . CYS A 1 94 ? -3.130 -0.859 -1.008 1.00 97.44 94 CYS A CA 1
ATOM 749 C C . CYS A 1 94 ? -4.064 -0.750 -2.222 1.00 97.44 94 CYS A C 1
ATOM 751 O O . CYS A 1 94 ? -4.678 -1.736 -2.641 1.00 97.44 94 CYS A O 1
ATOM 753 N N . ARG A 1 95 ? -4.127 0.440 -2.831 1.00 96.75 95 ARG A N 1
ATOM 754 C CA . ARG A 1 95 ? -4.946 0.702 -4.012 1.00 96.75 95 ARG A CA 1
ATOM 755 C C . ARG A 1 95 ? -4.499 -0.141 -5.198 1.00 96.75 95 ARG A C 1
ATOM 757 O O . ARG A 1 95 ? -5.324 -0.819 -5.794 1.00 96.75 95 ARG A O 1
ATOM 764 N N . ARG A 1 96 ? -3.196 -0.189 -5.486 1.00 97.56 96 ARG A N 1
ATOM 765 C CA . ARG A 1 96 ? -2.665 -1.033 -6.567 1.00 97.56 96 ARG A CA 1
ATOM 766 C C . ARG A 1 96 ? -3.006 -2.512 -6.369 1.00 97.56 96 ARG A C 1
ATOM 768 O O . ARG A 1 96 ? -3.330 -3.216 -7.317 1.00 97.56 96 ARG A O 1
ATOM 775 N N . TRP A 1 97 ? -2.936 -3.015 -5.139 1.00 97.94 97 TRP A N 1
ATOM 776 C CA . TRP A 1 97 ? -3.275 -4.413 -4.882 1.00 97.94 97 TRP A CA 1
ATOM 777 C C . TRP A 1 97 ? -4.770 -4.692 -5.082 1.00 97.94 97 TRP A C 1
ATOM 779 O O . TRP A 1 97 ? -5.139 -5.676 -5.725 1.00 97.94 97 TRP A O 1
ATOM 789 N N . THR A 1 98 ? -5.627 -3.817 -4.559 1.00 96.75 98 THR A N 1
ATOM 790 C CA . THR A 1 98 ? -7.090 -3.954 -4.638 1.00 96.75 98 THR A CA 1
ATOM 791 C C . THR A 1 98 ? -7.632 -3.739 -6.053 1.00 96.75 98 THR A C 1
ATOM 793 O O . THR A 1 98 ? -8.518 -4.482 -6.471 1.00 96.75 98 THR A O 1
ATOM 796 N N . ASP A 1 99 ? -7.043 -2.831 -6.839 1.00 96.56 99 ASP A N 1
ATOM 797 C CA . ASP A 1 99 ? -7.399 -2.593 -8.247 1.00 96.56 99 ASP A CA 1
ATOM 798 C C . ASP A 1 99 ? -7.217 -3.850 -9.121 1.00 96.56 99 ASP A C 1
ATOM 800 O O . ASP A 1 99 ? -7.967 -4.055 -10.075 1.00 96.56 99 ASP A O 1
ATOM 804 N N . ILE A 1 100 ? -6.282 -4.742 -8.765 1.00 97.75 100 ILE A N 1
ATOM 805 C CA . ILE A 1 100 ? -6.073 -6.037 -9.442 1.00 97.75 100 ILE A CA 1
ATOM 806 C C . ILE A 1 100 ? -6.777 -7.209 -8.730 1.00 97.75 100 ILE A C 1
ATOM 808 O O . ILE A 1 100 ? -6.372 -8.373 -8.846 1.00 97.75 100 ILE A O 1
ATOM 812 N N . GLY A 1 101 ? -7.825 -6.911 -7.957 1.00 97.12 101 GLY A N 1
ATOM 813 C CA . GLY A 1 101 ? -8.673 -7.893 -7.272 1.00 97.12 101 GLY A CA 1
ATOM 814 C C . GLY A 1 101 ? -8.058 -8.485 -6.003 1.00 97.12 101 GLY A C 1
ATOM 815 O O . GLY A 1 101 ? -8.426 -9.582 -5.585 1.00 97.12 101 GLY A O 1
ATOM 816 N N . GLY A 1 102 ? -7.064 -7.813 -5.432 1.00 97.62 102 GLY A N 1
ATOM 817 C CA . GLY A 1 102 ? -6.475 -8.164 -4.152 1.00 97.62 102 GLY A CA 1
ATOM 818 C C . GLY A 1 102 ? -7.367 -7.838 -2.957 1.00 97.62 102 GLY A C 1
ATOM 819 O O . GLY A 1 102 ? -8.253 -6.993 -3.030 1.00 97.62 102 GLY A O 1
ATOM 820 N N . GLU A 1 103 ? -7.094 -8.491 -1.831 1.00 97.00 103 GLU A N 1
ATOM 821 C CA . GLU A 1 103 ? -7.761 -8.229 -0.554 1.00 97.00 103 GLU A CA 1
ATOM 822 C C . GLU A 1 103 ? -6.741 -7.834 0.510 1.00 97.00 103 GLU A C 1
ATOM 824 O O . GLU A 1 103 ? -5.617 -8.351 0.513 1.00 97.00 103 GLU A O 1
ATOM 829 N N . ILE A 1 104 ? -7.151 -6.964 1.431 1.00 96.75 104 ILE A N 1
ATOM 830 C CA . ILE A 1 104 ? -6.348 -6.519 2.570 1.00 96.75 104 ILE A CA 1
ATOM 831 C C . ILE A 1 104 ? -7.151 -6.789 3.834 1.00 96.75 104 ILE A C 1
ATOM 833 O O . ILE A 1 104 ? -8.354 -6.530 3.890 1.00 96.75 104 ILE A O 1
ATOM 837 N N . TRP A 1 105 ? -6.471 -7.348 4.828 1.00 95.38 105 TRP A N 1
ATOM 838 C CA . TRP A 1 105 ? -7.071 -7.773 6.080 1.00 95.38 105 TRP A CA 1
ATOM 839 C C . TRP A 1 105 ? -6.284 -7.170 7.239 1.00 95.38 105 TRP A C 1
ATOM 841 O O . TRP A 1 105 ? -5.066 -7.342 7.305 1.00 95.38 105 TRP A O 1
ATOM 851 N N . ALA A 1 106 ? -6.977 -6.466 8.129 1.00 93.06 106 ALA A N 1
ATOM 852 C CA . ALA A 1 106 ? -6.415 -5.905 9.348 1.00 93.06 106 ALA A CA 1
ATOM 853 C C . ALA A 1 106 ? -6.682 -6.846 10.523 1.00 93.06 106 ALA A C 1
ATOM 855 O O . ALA A 1 106 ? -7.799 -7.348 10.662 1.00 93.06 106 ALA A O 1
ATOM 856 N N . ASP A 1 107 ? -5.656 -7.082 11.337 1.00 91.62 107 ASP A N 1
ATOM 857 C CA . ASP A 1 107 ? -5.768 -7.789 12.612 1.00 91.62 107 ASP A CA 1
ATOM 858 C C . ASP A 1 107 ? -6.330 -6.836 13.672 1.00 91.62 107 ASP A C 1
ATOM 860 O O . ASP A 1 107 ? -5.803 -5.738 13.854 1.00 91.62 107 ASP A O 1
ATOM 864 N N . LEU A 1 108 ? -7.402 -7.247 14.344 1.00 87.50 108 LEU A N 1
ATOM 865 C CA . LEU A 1 108 ? -8.056 -6.470 15.395 1.00 87.50 108 LEU A CA 1
ATOM 866 C C . LEU A 1 108 ? -7.637 -6.908 16.804 1.00 87.50 108 LEU A C 1
ATOM 868 O O . LEU A 1 108 ? -8.029 -6.261 17.771 1.00 87.50 108 LEU A O 1
ATOM 872 N N . GLU A 1 109 ? -6.885 -8.004 16.939 1.00 87.00 109 GLU A N 1
ATOM 873 C CA . GLU A 1 109 ? -6.553 -8.606 18.237 1.00 87.00 109 GLU A CA 1
ATOM 874 C C . GLU A 1 109 ? -5.144 -8.239 18.724 1.00 87.00 109 GLU A C 1
ATOM 876 O O . GLU A 1 109 ? -4.869 -8.291 19.924 1.00 87.00 109 GLU A O 1
ATOM 881 N N . SER A 1 110 ? -4.245 -7.851 17.816 1.00 83.81 110 SER A N 1
ATOM 882 C CA . SER A 1 110 ? -2.876 -7.468 18.167 1.00 83.81 110 SER A CA 1
ATOM 883 C C . SER A 1 110 ? -2.775 -6.016 18.645 1.00 83.81 110 SER A C 1
ATOM 885 O O . SER A 1 110 ? -3.089 -5.073 17.917 1.00 83.81 110 SER A O 1
ATOM 887 N N . SER A 1 111 ? -2.211 -5.825 19.837 1.00 80.81 111 SER A N 1
ATOM 888 C CA . SER A 1 111 ? -1.725 -4.524 20.312 1.00 80.81 111 SER A CA 1
ATOM 889 C C . SER A 1 111 ? -0.279 -4.318 19.867 1.00 80.81 111 SER A C 1
ATOM 891 O O . SER A 1 111 ? 0.568 -5.194 20.058 1.00 80.81 111 SER A O 1
ATOM 893 N N . LEU A 1 112 ? 0.012 -3.166 19.264 1.00 79.31 112 LEU A N 1
ATOM 894 C CA . LEU A 1 112 ? 1.342 -2.835 18.753 1.00 79.31 112 LEU A CA 1
ATOM 895 C C . LEU A 1 112 ? 1.807 -1.509 19.351 1.00 79.31 112 LEU A C 1
ATOM 897 O O . LEU A 1 112 ? 1.090 -0.513 19.291 1.00 79.31 112 LEU A O 1
ATOM 901 N N . ASP A 1 113 ? 3.032 -1.494 19.869 1.00 80.19 113 ASP A N 1
ATOM 902 C CA . ASP A 1 113 ? 3.680 -0.274 20.341 1.00 80.19 113 ASP A CA 1
ATOM 903 C C . ASP A 1 113 ? 4.557 0.313 19.232 1.00 80.19 113 ASP A C 1
ATOM 905 O O . ASP A 1 113 ? 5.452 -0.355 18.706 1.00 80.19 113 ASP A O 1
ATOM 909 N N . HIS A 1 114 ? 4.346 1.586 18.904 1.00 79.19 114 HIS A N 1
ATOM 910 C CA . HIS A 1 114 ? 5.264 2.328 18.048 1.00 79.19 114 HIS A CA 1
ATOM 911 C C . HIS A 1 114 ? 6.294 3.046 18.922 1.00 79.19 114 HIS A C 1
ATOM 913 O O . HIS A 1 114 ? 5.973 4.005 19.629 1.00 79.19 114 HIS A O 1
ATOM 919 N N . VAL A 1 115 ? 7.544 2.584 18.873 1.00 79.69 115 VAL A N 1
ATOM 920 C CA . VAL A 1 115 ? 8.650 3.153 19.653 1.00 79.69 115 VAL A CA 1
ATOM 921 C C . VAL A 1 115 ? 9.522 4.024 18.754 1.00 79.69 115 VAL A C 1
ATOM 923 O O . VAL A 1 115 ? 10.263 3.524 17.911 1.00 79.69 115 VAL A O 1
ATOM 926 N N . GLY A 1 116 ? 9.457 5.335 18.970 1.00 78.75 116 GLY A N 1
ATOM 927 C CA . GLY A 1 116 ? 10.368 6.321 18.393 1.00 78.75 116 GLY A CA 1
ATOM 928 C C . GLY A 1 116 ? 10.967 7.208 19.491 1.00 78.75 116 GLY A C 1
ATOM 929 O O . GLY A 1 116 ? 11.163 6.753 20.618 1.00 78.75 116 GLY A O 1
ATOM 930 N N . PRO A 1 117 ? 11.202 8.506 19.230 1.00 82.38 117 PRO A N 1
ATOM 931 C CA . PRO A 1 117 ? 11.521 9.483 20.281 1.00 82.38 117 PRO A CA 1
ATOM 932 C C . PRO A 1 117 ? 10.444 9.585 21.379 1.00 82.38 117 PRO A C 1
ATOM 934 O O . PRO A 1 117 ? 10.657 10.191 22.426 1.00 82.38 117 PRO A O 1
ATOM 937 N N . SER A 1 118 ? 9.263 9.025 21.126 1.00 76.56 118 SER A N 1
ATOM 938 C CA . SER A 1 118 ? 8.166 8.832 22.069 1.00 76.56 118 SER A CA 1
ATOM 939 C C . SER A 1 118 ? 7.550 7.451 21.833 1.00 76.56 118 SER A C 1
ATOM 941 O O . SER A 1 118 ? 7.679 6.901 20.737 1.00 76.56 118 SER A O 1
ATOM 943 N N . VAL A 1 119 ? 6.912 6.891 22.863 1.00 75.38 119 VAL A N 1
ATOM 944 C CA . VAL A 1 119 ? 6.220 5.597 22.789 1.00 75.38 119 VAL A CA 1
ATOM 945 C C . VAL A 1 119 ? 4.727 5.847 22.634 1.00 75.38 119 VAL A C 1
ATOM 947 O O . VAL A 1 119 ? 4.141 6.589 23.423 1.00 75.38 119 VAL A O 1
ATOM 950 N N . PHE A 1 120 ? 4.128 5.216 21.631 1.00 71.44 120 PHE A N 1
ATOM 951 C CA . PHE A 1 120 ? 2.687 5.216 21.410 1.00 71.44 120 PHE A CA 1
ATOM 952 C C . PHE A 1 120 ? 2.171 3.787 21.562 1.00 71.44 120 PHE A C 1
ATOM 954 O O . PHE A 1 120 ? 2.632 2.896 20.850 1.00 71.44 120 PHE A O 1
ATOM 961 N N . HIS A 1 121 ? 1.239 3.585 22.493 1.00 75.81 121 HIS A N 1
ATOM 962 C CA . HIS A 1 121 ? 0.611 2.289 22.749 1.00 75.81 121 HIS A CA 1
ATOM 963 C C . HIS A 1 121 ? -0.648 2.145 21.902 1.00 75.81 121 HIS A C 1
ATOM 965 O O . HIS A 1 121 ? -1.570 2.944 22.049 1.00 75.81 121 HIS A O 1
ATOM 971 N N . GLY A 1 122 ? -0.679 1.156 21.014 1.00 71.44 122 GLY A N 1
ATOM 972 C CA . GLY A 1 122 ? -1.809 0.910 20.125 1.00 71.44 122 GLY A CA 1
ATOM 973 C C . GLY A 1 122 ? -2.754 -0.171 20.647 1.00 71.44 122 GLY A C 1
ATOM 974 O O . GLY A 1 122 ? -2.322 -1.271 20.993 1.00 71.44 122 GLY A O 1
ATOM 975 N N . ASP A 1 123 ? -4.053 0.128 20.630 1.00 76.50 123 ASP A N 1
ATOM 976 C CA . ASP A 1 123 ? -5.138 -0.856 20.705 1.00 76.50 123 ASP A CA 1
ATOM 977 C C . ASP A 1 123 ? -6.165 -0.566 19.598 1.00 76.50 123 ASP A C 1
ATOM 979 O O . ASP A 1 123 ? -6.861 0.452 19.643 1.00 76.50 123 ASP A O 1
ATOM 983 N N . VAL A 1 124 ? -6.247 -1.440 18.586 1.00 75.44 124 VAL A N 1
ATOM 984 C CA . VAL A 1 124 ? -7.145 -1.252 17.431 1.00 75.44 124 VAL A CA 1
ATOM 985 C C . VAL A 1 124 ? -8.604 -1.182 17.874 1.00 75.44 124 VAL A C 1
ATOM 987 O O . VAL A 1 124 ? -9.377 -0.409 17.308 1.00 75.44 124 VAL A O 1
ATOM 990 N N . ALA A 1 125 ? -8.986 -1.942 18.905 1.00 74.81 125 ALA A N 1
ATOM 991 C CA . ALA A 1 125 ? -10.366 -2.012 19.373 1.00 74.81 125 ALA A CA 1
ATOM 992 C C . ALA A 1 125 ? -10.885 -0.652 19.869 1.00 74.81 125 ALA A C 1
ATOM 994 O O . ALA A 1 125 ? -12.085 -0.383 19.788 1.00 74.81 125 ALA A O 1
ATOM 995 N N . SER A 1 126 ? -9.988 0.230 20.325 1.00 73.19 126 SER A N 1
ATOM 996 C CA . SER A 1 126 ? -10.343 1.567 20.807 1.00 73.19 126 SER A CA 1
ATOM 997 C C . SER A 1 126 ? -11.010 2.454 19.745 1.00 73.19 126 SER A C 1
ATOM 999 O O . SER A 1 126 ? -11.844 3.282 20.103 1.00 73.19 126 SER A O 1
ATOM 1001 N N . GLN A 1 127 ? -10.742 2.235 18.451 1.00 71.44 127 GLN A N 1
ATOM 1002 C CA . GLN A 1 127 ? -11.374 2.985 17.352 1.00 71.44 127 GLN A CA 1
ATOM 1003 C C . GLN A 1 127 ? -12.863 2.678 17.173 1.00 71.44 127 GLN A C 1
ATOM 1005 O O . GLN A 1 127 ? -13.599 3.484 16.611 1.00 71.44 127 GLN A O 1
ATOM 1010 N N . PHE A 1 128 ? -13.314 1.519 17.652 1.00 70.94 128 PHE A N 1
ATOM 1011 C CA . PHE A 1 128 ? -14.714 1.099 17.571 1.00 70.94 128 PHE A CA 1
ATOM 1012 C C . PHE A 1 128 ? -15.458 1.300 18.896 1.00 70.94 128 PHE A C 1
ATOM 1014 O O . PHE A 1 128 ? -16.630 0.936 19.014 1.00 70.94 128 PHE A O 1
ATOM 1021 N N . ALA A 1 129 ? -14.797 1.856 19.916 1.00 64.88 129 ALA A N 1
ATOM 1022 C CA . ALA A 1 129 ? -15.425 2.127 21.197 1.00 64.88 129 ALA A CA 1
ATOM 1023 C C . ALA A 1 129 ? -16.418 3.292 21.065 1.00 64.88 129 ALA A C 1
ATOM 1025 O O . ALA A 1 129 ? -16.083 4.374 20.584 1.00 64.88 129 ALA A O 1
ATOM 1026 N N . VAL A 1 130 ? -17.652 3.082 21.527 1.00 56.22 130 VAL A N 1
ATOM 1027 C CA . VAL A 1 130 ? -18.664 4.143 21.578 1.00 56.22 130 VAL A CA 1
ATOM 1028 C C . VAL A 1 130 ? -18.155 5.252 22.496 1.00 56.22 130 VAL A C 1
ATOM 1030 O O . VAL A 1 130 ? -17.819 4.993 23.655 1.00 56.22 130 VAL A O 1
ATOM 1033 N N . ALA A 1 131 ? -18.106 6.486 21.985 1.00 54.69 131 ALA A N 1
ATOM 1034 C CA . ALA A 1 131 ? -17.741 7.642 22.790 1.00 54.69 131 ALA A CA 1
ATOM 1035 C C . ALA A 1 131 ? -18.641 7.698 24.038 1.00 54.69 131 ALA A C 1
ATOM 1037 O O . ALA A 1 131 ? -19.863 7.560 23.907 1.00 54.69 131 ALA A O 1
ATOM 1038 N N . PRO A 1 132 ? -18.081 7.884 25.248 1.00 56.03 132 PRO A N 1
ATOM 1039 C CA . PRO A 1 132 ? -18.902 8.013 26.439 1.00 56.03 132 PRO A CA 1
ATOM 1040 C C . PRO A 1 132 ? -19.887 9.164 26.232 1.00 56.03 132 PRO A C 1
ATOM 1042 O O . PRO A 1 132 ? -19.503 10.239 25.763 1.00 56.03 132 PRO A O 1
ATOM 1045 N N . ALA A 1 133 ? -21.162 8.917 26.552 1.00 54.00 133 ALA A N 1
ATOM 1046 C CA . ALA A 1 133 ? -22.192 9.944 26.501 1.00 54.00 133 ALA A CA 1
ATOM 1047 C C . ALA A 1 133 ? -21.684 11.169 27.267 1.00 54.00 133 ALA A C 1
ATOM 1049 O O . ALA A 1 133 ? -21.223 11.035 28.405 1.00 54.00 133 ALA A O 1
ATOM 1050 N N . ALA A 1 134 ? -21.712 12.336 26.619 1.00 54.47 134 ALA A N 1
ATOM 1051 C CA . ALA A 1 134 ? -21.336 13.582 27.262 1.00 54.47 134 ALA A CA 1
ATOM 1052 C C . ALA A 1 134 ? -22.146 13.692 28.556 1.00 54.47 134 ALA A C 1
ATOM 1054 O O . ALA A 1 134 ? -23.375 13.690 28.515 1.00 54.47 134 ALA A O 1
ATOM 1055 N N . ALA A 1 135 ? -21.459 13.693 29.699 1.00 51.84 135 ALA A N 1
ATOM 1056 C CA . ALA A 1 135 ? -22.116 13.904 30.975 1.00 51.84 135 ALA A CA 1
ATOM 1057 C C . ALA A 1 135 ? -22.811 15.264 30.896 1.00 51.84 135 ALA A C 1
ATOM 1059 O O . ALA A 1 135 ? -22.144 16.269 30.634 1.00 51.84 135 ALA A O 1
ATOM 1060 N N . ASP A 1 136 ? -24.135 15.271 31.065 1.00 49.53 136 ASP A N 1
ATOM 1061 C CA . ASP A 1 136 ? -24.915 16.498 31.135 1.00 49.53 136 ASP A CA 1
ATOM 1062 C C . ASP A 1 136 ? -24.252 17.423 32.158 1.00 49.53 136 ASP A C 1
ATOM 1064 O O . ASP A 1 136 ? -24.134 17.096 33.343 1.00 49.53 136 ASP A O 1
ATOM 1068 N N . ALA A 1 137 ? -23.753 18.557 31.671 1.00 46.62 137 ALA A N 1
ATOM 1069 C CA . ALA A 1 137 ? -23.247 19.618 32.517 1.00 46.62 137 ALA A CA 1
ATOM 1070 C C . ALA A 1 137 ? -24.448 20.218 33.262 1.00 46.62 137 ALA A C 1
ATOM 1072 O O . ALA A 1 137 ? -25.187 21.026 32.699 1.00 46.62 137 ALA A O 1
ATOM 1073 N N . ALA A 1 138 ? -24.663 19.749 34.492 1.00 41.44 138 ALA A N 1
ATOM 1074 C CA . ALA A 1 138 ? -25.586 20.335 35.458 1.00 41.44 138 ALA A CA 1
ATOM 1075 C C . ALA A 1 138 ? -24.974 21.573 36.128 1.00 41.44 138 ALA A C 1
ATOM 1077 O O . ALA A 1 138 ? -23.754 21.549 36.417 1.00 41.44 138 ALA A O 1
#